Protein AF-A0AAU6WVW4-F1 (afdb_monomer_lite)

Sequence (66 aa):
MYFVEKGLLKMYSIDKNGKEHIIQFAPESWLISDRSSLYFNEKSVYYIEAVEDSEILMLPRILSIS

pLDDT: mean 86.64, std 15.36, range [45.03, 98.38]

Foldseek 3Di:
DKAWQAAKKWKWAADPVRDTDTDDMAHHRGDDDDVCCLPPVDDDRMDMDTPDDTDMDDDDRDDPDD

Secondary structure (DSSP, 8-state):
-EEEEES-EEEEEE-TTS-EEEEEEE-TT-EE--HHHHHH-PPP--EEEESSS-EEEEPP------

Radius of gyration: 13.0 Å; chains: 1; bounding box: 42×16×28 Å

Structure (mmCIF, N/CA/C/O backbone):
data_AF-A0AAU6WVW4-F1
#
_entry.id   AF-A0AAU6WVW4-F1
#
loop_
_atom_site.group_PDB
_atom_site.id
_atom_site.type_symbol
_atom_site.label_atom_id
_atom_site.label_alt_id
_atom_site.label_comp_id
_atom_site.label_asym_id
_atom_site.label_entity_id
_atom_site.label_seq_id
_atom_site.pdbx_PDB_ins_code
_atom_site.Cartn_x
_atom_site.Cartn_y
_atom_site.Cartn_z
_atom_site.occupancy
_atom_site.B_iso_or_equiv
_atom_site.auth_seq_id
_atom_site.auth_comp_id
_atom_site.auth_asym_id
_atom_site.auth_atom_id
_atom_site.pdbx_PDB_model_num
ATOM 1 N N . MET A 1 1 ? 8.490 -2.803 2.645 1.00 89.12 1 MET A N 1
ATOM 2 C CA . MET A 1 1 ? 8.345 -1.917 1.474 1.00 89.12 1 MET A CA 1
ATOM 3 C C . MET A 1 1 ? 8.117 -2.800 0.269 1.00 89.12 1 MET A C 1
ATOM 5 O O . MET A 1 1 ? 8.771 -3.834 0.177 1.00 89.12 1 MET A O 1
ATOM 9 N N . TYR A 1 2 ? 7.198 -2.414 -0.607 1.00 93.94 2 TYR A N 1
ATOM 10 C CA . TYR A 1 2 ? 6.853 -3.176 -1.801 1.00 93.94 2 TYR A CA 1
ATOM 11 C C . TYR A 1 2 ? 7.010 -2.297 -3.033 1.00 93.94 2 TYR A C 1
ATOM 13 O O . TYR A 1 2 ? 6.616 -1.132 -3.000 1.00 93.94 2 TYR A O 1
ATOM 21 N N . PHE A 1 3 ? 7.591 -2.855 -4.088 1.00 95.94 3 PHE A N 1
ATOM 22 C CA . PHE A 1 3 ? 7.581 -2.289 -5.431 1.00 95.94 3 PHE A CA 1
ATOM 23 C C . PHE A 1 3 ? 6.588 -3.074 -6.284 1.00 95.94 3 PHE A C 1
ATOM 25 O O . PHE A 1 3 ? 6.581 -4.305 -6.226 1.00 95.94 3 PHE A O 1
ATOM 32 N N . VAL A 1 4 ? 5.739 -2.370 -7.026 1.00 97.88 4 VAL A N 1
ATOM 33 C CA . VAL A 1 4 ? 4.717 -2.979 -7.882 1.00 97.88 4 VAL A CA 1
ATOM 34 C C . VAL A 1 4 ? 5.302 -3.163 -9.277 1.00 97.88 4 VAL A C 1
ATOM 36 O O . VAL A 1 4 ? 5.484 -2.187 -9.998 1.00 97.88 4 VAL A O 1
ATOM 39 N N . GLU A 1 5 ? 5.611 -4.403 -9.652 1.00 98.19 5 GLU A N 1
ATOM 40 C CA . GLU A 1 5 ? 6.064 -4.733 -11.011 1.00 98.19 5 GLU A CA 1
ATOM 41 C C . GLU A 1 5 ? 4.874 -4.731 -11.976 1.00 98.19 5 GLU A C 1
ATOM 43 O O . GLU A 1 5 ? 4.956 -4.153 -13.057 1.00 98.19 5 GLU A O 1
ATOM 48 N N . LYS A 1 6 ? 3.752 -5.333 -11.554 1.00 98.31 6 LYS A N 1
ATOM 49 C CA . LYS A 1 6 ? 2.468 -5.328 -12.269 1.00 98.31 6 LYS A CA 1
ATOM 50 C C . LYS A 1 6 ? 1.294 -5.256 -11.305 1.00 98.31 6 LYS A C 1
ATOM 52 O O . LYS A 1 6 ? 1.386 -5.781 -10.192 1.00 98.31 6 LYS A O 1
ATOM 57 N N . GLY A 1 7 ? 0.189 -4.681 -11.765 1.00 98.06 7 GLY A N 1
ATOM 58 C CA . GLY A 1 7 ? -1.058 -4.571 -11.011 1.00 98.06 7 GLY A CA 1
ATOM 59 C C . GLY A 1 7 ? -1.175 -3.286 -10.183 1.00 98.06 7 GLY A C 1
ATOM 60 O O . GLY A 1 7 ? -0.556 -2.258 -10.482 1.00 98.06 7 GLY A O 1
ATOM 61 N N . LEU A 1 8 ? -1.974 -3.350 -9.115 1.00 98.31 8 LEU A N 1
ATOM 62 C CA . LEU A 1 8 ? -2.350 -2.194 -8.304 1.00 98.31 8 LEU A CA 1
ATOM 63 C C . LEU A 1 8 ? -2.495 -2.566 -6.830 1.00 98.31 8 LEU A C 1
ATOM 65 O O . LEU A 1 8 ? -3.308 -3.414 -6.459 1.00 98.31 8 LEU A O 1
ATOM 69 N N . LEU A 1 9 ? -1.776 -1.848 -5.968 1.00 98.12 9 LEU A N 1
ATOM 70 C CA . LEU A 1 9 ? -1.952 -1.933 -4.519 1.00 98.12 9 LEU A CA 1
ATOM 71 C C . LEU A 1 9 ? -2.730 -0.729 -3.980 1.00 98.12 9 LEU A C 1
ATOM 73 O O . LEU A 1 9 ? -2.562 0.399 -4.449 1.00 98.12 9 LEU A O 1
ATOM 77 N N . LYS A 1 10 ? -3.529 -0.948 -2.931 1.00 97.38 10 LYS A N 1
ATOM 78 C CA . LYS A 1 10 ? -4.120 0.110 -2.099 1.00 97.38 10 LYS A CA 1
ATOM 79 C C . LYS A 1 10 ? -3.557 0.046 -0.685 1.00 97.38 10 LYS A C 1
ATOM 81 O O . LYS A 1 10 ? -3.424 -1.032 -0.114 1.00 97.38 10 LYS A O 1
ATOM 86 N N . MET A 1 11 ? -3.278 1.208 -0.106 1.00 96.25 11 MET A N 1
ATOM 87 C CA . MET A 1 11 ? -3.025 1.371 1.320 1.00 96.25 11 MET A CA 1
ATOM 88 C C . MET A 1 11 ? -4.183 2.117 1.966 1.00 96.25 11 MET A C 1
ATOM 90 O O . MET A 1 11 ? -4.598 3.173 1.482 1.00 96.25 11 MET A O 1
ATOM 94 N N . TYR A 1 12 ? -4.686 1.582 3.071 1.00 95.81 12 TYR A N 1
ATOM 95 C CA . TYR A 1 12 ? -5.834 2.133 3.781 1.00 95.81 12 TYR A CA 1
ATOM 96 C C . TYR A 1 12 ? -5.705 1.935 5.292 1.00 95.81 12 TYR A C 1
ATOM 98 O O . TYR A 1 12 ? -4.896 1.136 5.762 1.00 95.81 12 TYR A O 1
ATOM 106 N N . SER A 1 13 ? -6.496 2.673 6.062 1.00 94.69 13 SER A N 1
ATOM 107 C CA . SER A 1 13 ? -6.711 2.429 7.491 1.00 94.69 13 SER A CA 1
ATOM 108 C C . SER A 1 13 ? -8.176 2.090 7.758 1.00 94.69 13 SER A C 1
ATOM 110 O O . SER A 1 13 ? -9.048 2.357 6.930 1.00 94.69 13 SER A O 1
ATOM 112 N N . ILE A 1 14 ? -8.447 1.496 8.920 1.00 94.81 14 ILE A N 1
ATOM 113 C CA . ILE A 1 14 ? -9.804 1.192 9.384 1.00 94.81 14 ILE A CA 1
ATOM 114 C C . ILE A 1 14 ? -10.069 2.032 10.632 1.00 94.81 14 ILE A C 1
ATOM 116 O O . ILE A 1 14 ? -9.280 2.007 11.578 1.00 94.81 14 ILE A O 1
ATOM 120 N N . ASP A 1 15 ? -11.159 2.797 10.635 1.00 92.38 15 ASP A N 1
ATOM 121 C CA . ASP A 1 15 ? -11.551 3.569 11.813 1.00 92.38 15 ASP A CA 1
ATOM 122 C C . ASP A 1 15 ? -12.291 2.722 12.865 1.00 92.38 15 ASP A C 1
ATOM 124 O O . ASP A 1 15 ? -12.614 1.551 12.666 1.00 92.38 15 ASP A O 1
ATOM 128 N N . LYS A 1 16 ? -12.596 3.330 14.017 1.00 94.88 16 LYS A N 1
ATOM 129 C CA . LYS A 1 16 ? -13.298 2.664 15.129 1.00 94.88 16 LYS A CA 1
ATOM 130 C C . LYS A 1 16 ? -14.694 2.126 14.780 1.00 94.88 16 LYS A C 1
ATOM 132 O O . LYS A 1 16 ? -15.228 1.325 15.538 1.00 94.88 16 LYS A O 1
ATOM 137 N N . ASN A 1 17 ? -15.295 2.593 13.687 1.00 96.44 17 ASN A N 1
ATOM 138 C CA . ASN A 1 17 ? -16.603 2.151 13.210 1.00 96.44 17 ASN A CA 1
ATOM 139 C C . ASN A 1 17 ? -16.475 1.089 12.104 1.00 96.44 17 ASN A C 1
ATOM 141 O O . ASN A 1 17 ? -17.486 0.692 11.530 1.00 96.44 17 ASN A O 1
ATOM 145 N N . GLY A 1 18 ? -15.254 0.647 11.782 1.00 93.75 18 GLY A N 1
ATOM 146 C CA . GLY A 1 18 ? -14.989 -0.330 10.730 1.00 93.75 18 GLY A CA 1
ATOM 147 C C . GLY A 1 18 ? -14.952 0.262 9.321 1.00 93.75 18 GLY A C 1
ATOM 148 O O . GLY A 1 18 ? -14.940 -0.496 8.356 1.00 93.75 18 GLY A O 1
ATOM 149 N N . LYS A 1 19 ? -14.947 1.594 9.167 1.00 96.25 19 LYS A N 1
ATOM 150 C CA . LYS A 1 19 ? -14.908 2.222 7.842 1.00 96.25 19 LYS A CA 1
ATOM 151 C C . LYS A 1 19 ? -13.474 2.296 7.320 1.00 96.25 19 LYS A C 1
ATOM 153 O O . LYS A 1 19 ? -12.578 2.760 8.025 1.00 96.25 19 LYS A O 1
ATOM 158 N N . GLU A 1 20 ? -13.294 1.899 6.061 1.00 96.88 20 GLU A N 1
ATOM 159 C CA . GLU A 1 20 ? -12.031 2.052 5.339 1.00 96.88 20 GLU A CA 1
ATOM 160 C C . GLU A 1 20 ? -11.798 3.507 4.914 1.00 96.88 20 GLU A C 1
ATOM 162 O O . GLU A 1 20 ? -12.676 4.167 4.349 1.00 96.88 20 GLU A O 1
ATOM 167 N N . HIS A 1 21 ? -10.578 3.984 5.147 1.00 95.06 21 HIS A N 1
ATOM 168 C CA . HIS A 1 21 ? -10.080 5.266 4.660 1.00 95.06 21 HIS A CA 1
ATOM 169 C C . HIS A 1 21 ? -8.863 5.014 3.779 1.00 95.06 21 HIS A C 1
ATOM 171 O O . HIS A 1 21 ? -7.802 4.619 4.264 1.00 95.06 21 HIS A O 1
ATOM 177 N N . ILE A 1 22 ? -9.025 5.221 2.473 1.00 96.31 22 ILE A N 1
ATOM 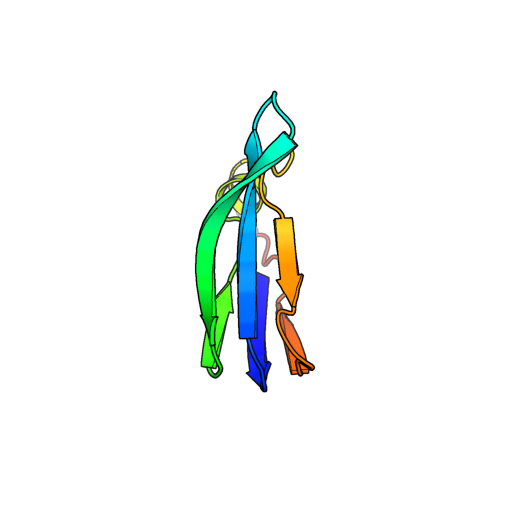178 C CA . ILE A 1 22 ? -7.948 5.036 1.498 1.00 96.31 22 ILE A CA 1
ATOM 179 C C . ILE A 1 22 ? -6.925 6.158 1.671 1.00 96.31 22 ILE A C 1
ATOM 181 O O . ILE A 1 22 ? -7.276 7.337 1.671 1.00 96.31 22 ILE A O 1
ATOM 185 N N . ILE A 1 23 ? -5.656 5.779 1.788 1.00 94.69 23 ILE A N 1
ATOM 186 C CA . ILE A 1 23 ? -4.531 6.702 1.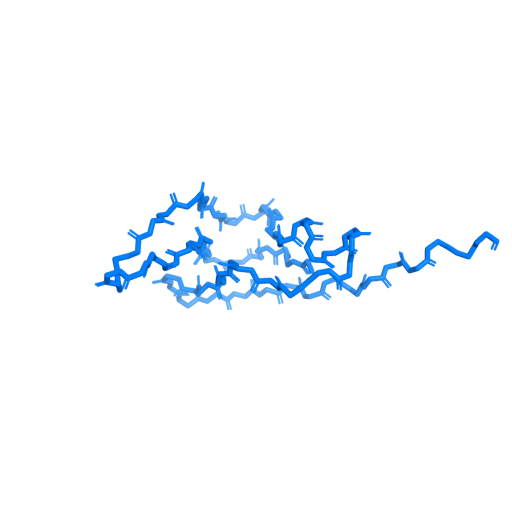951 1.00 94.69 23 ILE A CA 1
ATOM 187 C C . ILE A 1 23 ? -3.779 6.873 0.634 1.00 94.69 23 ILE A C 1
ATOM 189 O O . ILE A 1 23 ? -3.416 7.987 0.265 1.00 94.69 23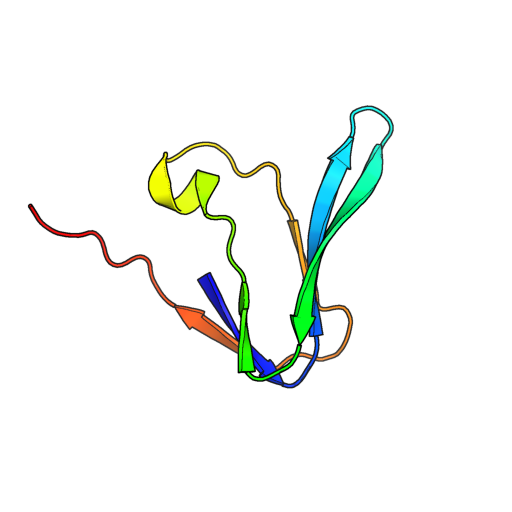 ILE A O 1
ATOM 193 N N .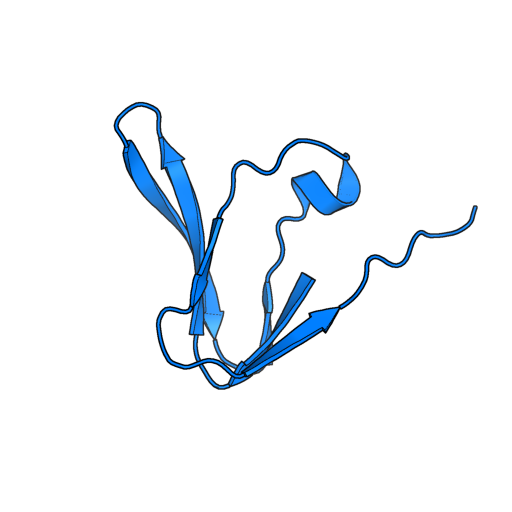 GLN A 1 24 ? -3.528 5.771 -0.074 1.00 95.44 24 GLN A N 1
ATOM 194 C CA . GLN A 1 24 ? -2.739 5.778 -1.301 1.00 95.44 24 GLN A CA 1
ATOM 195 C C . GLN A 1 24 ? -3.099 4.590 -2.193 1.00 95.44 24 GLN A C 1
ATOM 197 O O . GLN A 1 24 ? -3.307 3.484 -1.703 1.00 95.44 24 GLN A O 1
ATOM 202 N N . PHE A 1 25 ? -3.076 4.809 -3.504 1.00 97.25 25 PHE A N 1
ATOM 203 C CA . PHE A 1 25 ? -2.936 3.750 -4.500 1.00 97.25 25 PHE A CA 1
ATOM 204 C C . PHE A 1 25 ? -1.504 3.739 -5.048 1.00 97.25 25 PHE A C 1
ATOM 206 O O . PHE A 1 25 ? -0.888 4.799 -5.190 1.00 97.25 25 PHE A O 1
ATOM 213 N N . ALA A 1 26 ? -0.975 2.556 -5.343 1.00 97.88 26 ALA A N 1
ATOM 214 C CA . ALA A 1 26 ? 0.328 2.364 -5.967 1.00 97.88 26 ALA A CA 1
ATOM 215 C C . ALA A 1 26 ? 0.168 1.479 -7.213 1.00 97.88 26 ALA A C 1
ATOM 217 O O . ALA A 1 26 ? 0.035 0.261 -7.062 1.00 97.88 26 ALA A O 1
ATOM 218 N N . PRO A 1 27 ? 0.116 2.081 -8.414 1.00 98.06 27 PRO A N 1
ATOM 219 C CA . PRO A 1 27 ? 0.126 1.340 -9.670 1.00 98.06 27 PRO A CA 1
ATOM 220 C C . PRO A 1 27 ? 1.529 0.791 -9.970 1.00 98.06 27 PRO A C 1
ATOM 222 O O . PRO A 1 27 ? 2.467 0.961 -9.190 1.00 98.06 27 PRO A O 1
ATOM 225 N N . GLU A 1 28 ? 1.676 0.161 -11.128 1.00 98.31 28 GLU A N 1
ATOM 226 C CA . GLU A 1 28 ? 2.950 -0.327 -11.654 1.00 98.31 28 GLU A CA 1
ATOM 227 C C . GLU A 1 28 ? 4.073 0.720 -11.572 1.00 98.31 28 GLU A C 1
ATOM 229 O O . GLU A 1 28 ? 3.872 1.926 -11.746 1.00 98.31 28 GLU A O 1
ATOM 234 N N . SER A 1 29 ? 5.290 0.243 -11.318 1.00 97.31 29 SER A N 1
ATOM 235 C CA . SER A 1 29 ? 6.499 1.044 -11.108 1.00 97.31 29 SER A CA 1
ATOM 236 C C . SER A 1 29 ? 6.480 1.977 -9.888 1.00 97.31 29 SER A C 1
ATOM 238 O O . SER A 1 29 ? 7.343 2.851 -9.770 1.00 97.31 29 SER A O 1
ATOM 240 N N . TRP A 1 30 ? 5.530 1.817 -8.959 1.00 97.19 30 TRP A N 1
ATOM 241 C CA . TRP A 1 30 ? 5.498 2.582 -7.710 1.00 97.19 30 TRP A CA 1
ATOM 242 C C . TRP A 1 30 ? 5.959 1.766 -6.505 1.00 97.19 30 TRP A C 1
ATOM 244 O O . TRP A 1 30 ? 5.821 0.545 -6.433 1.00 97.19 30 TRP A O 1
ATOM 254 N N . LEU A 1 31 ? 6.476 2.490 -5.511 1.00 94.31 31 LEU A N 1
ATOM 255 C CA . LEU A 1 31 ? 6.745 1.966 -4.179 1.00 94.31 31 LEU A CA 1
ATOM 256 C C . LEU A 1 31 ? 5.578 2.270 -3.239 1.00 94.31 31 LEU A C 1
ATOM 258 O O . LEU A 1 31 ? 5.064 3.390 -3.210 1.00 94.31 31 LEU A O 1
ATOM 262 N N . ILE A 1 32 ? 5.243 1.305 -2.385 1.00 93.38 32 ILE A N 1
ATOM 263 C CA . ILE A 1 32 ? 4.314 1.487 -1.273 1.00 93.38 32 ILE A CA 1
ATOM 264 C C . ILE A 1 32 ? 4.888 0.896 0.010 1.00 93.38 32 ILE A C 1
ATOM 266 O O . ILE A 1 32 ? 5.525 -0.163 0.030 1.00 93.38 32 ILE A O 1
ATOM 270 N N . SER A 1 33 ? 4.713 1.619 1.111 1.00 88.94 33 SER A N 1
ATOM 271 C CA . SER A 1 33 ? 5.137 1.142 2.417 1.00 88.94 33 SER A CA 1
ATOM 272 C C . SER A 1 33 ? 4.502 1.947 3.532 1.00 88.94 33 SER A C 1
ATOM 274 O O . SER A 1 33 ? 4.405 3.170 3.436 1.00 88.94 33 SER A O 1
ATOM 276 N N . ASP A 1 34 ? 4.217 1.276 4.642 1.00 81.19 34 ASP A N 1
ATOM 277 C CA . ASP A 1 34 ? 3.964 1.958 5.901 1.00 81.19 34 ASP A CA 1
ATOM 278 C C . ASP A 1 34 ? 5.282 2.499 6.472 1.00 81.19 34 ASP A C 1
ATOM 280 O O . ASP A 1 34 ? 6.074 1.777 7.076 1.00 81.19 34 ASP A O 1
ATOM 284 N N . ARG A 1 35 ? 5.549 3.782 6.229 1.00 68.44 35 ARG A N 1
ATOM 285 C CA . ARG A 1 35 ? 6.777 4.440 6.686 1.00 68.44 35 ARG A CA 1
ATOM 286 C C . ARG A 1 35 ? 6.820 4.554 8.211 1.00 68.44 35 ARG A C 1
ATOM 288 O O . ARG A 1 35 ? 7.900 4.446 8.780 1.00 68.44 35 ARG A O 1
ATOM 295 N N . SER A 1 36 ? 5.681 4.719 8.879 1.00 63.47 36 SER A N 1
ATOM 296 C CA . SER A 1 36 ? 5.645 4.941 10.326 1.00 63.47 36 SER A CA 1
ATOM 297 C C . SER A 1 36 ? 6.088 3.694 11.094 1.00 63.47 36 SER A C 1
ATOM 299 O O . SER A 1 36 ? 6.998 3.777 11.918 1.00 63.47 36 SER A O 1
ATOM 301 N N . SER A 1 37 ? 5.566 2.511 10.751 1.00 61.44 37 SER A N 1
ATOM 302 C CA . SER A 1 37 ? 6.067 1.257 11.346 1.00 61.44 37 SER A CA 1
ATOM 303 C C . SER A 1 37 ? 7.485 0.903 10.889 1.00 61.44 37 SER A C 1
ATOM 305 O O . SER A 1 37 ? 8.261 0.293 11.636 1.00 61.44 37 SER A O 1
ATOM 307 N N . LEU A 1 38 ? 7.871 1.308 9.673 1.00 58.50 38 LEU A N 1
ATOM 308 C CA . LEU A 1 38 ? 9.235 1.106 9.200 1.00 58.50 38 LEU A CA 1
ATOM 309 C C . LEU A 1 38 ? 10.267 1.916 9.992 1.00 58.50 38 LEU A C 1
ATOM 311 O O . LEU A 1 38 ? 11.313 1.359 10.312 1.00 58.50 38 LEU A O 1
ATOM 315 N N . TYR A 1 39 ? 10.004 3.177 10.331 1.00 60.50 39 TYR A N 1
ATOM 316 C CA . TYR A 1 39 ? 11.000 4.035 10.987 1.00 60.50 39 TYR A CA 1
ATOM 317 C C . TYR A 1 39 ? 10.898 4.053 12.515 1.00 60.50 39 TYR A C 1
ATOM 319 O O . TYR A 1 39 ? 11.928 4.150 13.176 1.00 60.50 39 TYR A O 1
ATOM 327 N N . PHE A 1 40 ? 9.697 3.911 13.084 1.00 62.94 40 PHE A N 1
ATOM 328 C CA . PHE A 1 40 ? 9.472 4.115 14.523 1.00 62.94 40 PHE A CA 1
ATOM 329 C C . PHE A 1 40 ? 9.199 2.825 15.310 1.00 62.94 40 PHE A C 1
ATOM 331 O O . PHE A 1 40 ? 8.986 2.875 16.515 1.00 62.94 40 PHE A O 1
ATOM 338 N N . ASN A 1 41 ? 9.240 1.658 14.651 1.00 62.94 41 ASN A N 1
ATOM 339 C CA . ASN A 1 41 ? 8.946 0.345 15.251 1.00 62.94 41 ASN A CA 1
ATOM 340 C C . ASN A 1 41 ? 7.568 0.274 15.943 1.00 62.94 41 ASN A C 1
ATOM 342 O O . ASN A 1 41 ? 7.339 -0.541 16.837 1.00 62.94 41 ASN A O 1
ATOM 346 N N . GLU A 1 42 ? 6.647 1.139 15.527 1.00 66.94 42 GLU A N 1
ATOM 347 C CA . GLU A 1 42 ? 5.277 1.162 16.013 1.00 66.94 42 GLU A CA 1
ATOM 348 C C . GLU A 1 42 ? 4.431 0.130 15.270 1.00 66.94 42 GLU A C 1
ATOM 350 O O . GLU A 1 42 ? 4.699 -0.228 14.117 1.00 66.94 42 GLU A O 1
ATOM 355 N N . LYS A 1 43 ? 3.378 -0.356 15.934 1.00 69.00 43 LYS A N 1
ATOM 356 C CA . LYS A 1 43 ? 2.409 -1.242 15.293 1.00 69.00 43 LYS A CA 1
ATOM 357 C C . LYS A 1 43 ? 1.775 -0.498 14.119 1.00 69.00 43 LYS A C 1
ATOM 359 O O . LYS A 1 43 ? 1.205 0.574 14.305 1.00 69.00 43 LYS A O 1
ATOM 364 N N . SER A 1 44 ? 1.850 -1.094 12.932 1.00 75.38 44 SER A N 1
ATOM 365 C CA . SER A 1 44 ? 1.196 -0.538 11.753 1.00 75.38 44 SER A CA 1
ATOM 366 C C . SER A 1 44 ? -0.306 -0.391 11.988 1.00 75.38 44 SER A C 1
ATOM 368 O O . SER A 1 44 ? -0.966 -1.326 12.448 1.00 75.38 44 SER A O 1
ATOM 370 N N . VAL A 1 45 ? -0.834 0.785 11.657 1.00 83.62 45 VAL A N 1
ATOM 371 C CA . VAL A 1 45 ? -2.278 1.067 11.600 1.00 83.62 45 VAL A CA 1
ATOM 372 C C . VAL A 1 45 ? -2.805 1.056 10.162 1.00 83.62 45 VAL A C 1
ATOM 374 O O . VAL A 1 45 ? -3.974 1.365 9.928 1.00 83.62 45 VAL A O 1
ATOM 377 N N . TYR A 1 46 ? -1.938 0.724 9.202 1.00 90.81 46 TYR A N 1
ATOM 378 C CA . TYR A 1 46 ? -2.247 0.700 7.782 1.00 90.81 46 TYR A CA 1
ATOM 379 C C . TYR A 1 46 ? -2.228 -0.730 7.250 1.00 90.81 46 TYR A C 1
ATOM 381 O O . TYR A 1 46 ? -1.422 -1.568 7.649 1.00 90.81 46 TYR A O 1
ATOM 389 N N . TYR A 1 47 ? -3.110 -0.981 6.300 1.00 93.06 47 TYR A N 1
ATOM 390 C CA . TYR A 1 47 ? -3.227 -2.224 5.559 1.00 93.06 47 TYR A CA 1
ATOM 391 C C . TYR A 1 47 ? -2.788 -1.961 4.124 1.00 93.06 47 TYR A C 1
ATOM 393 O O . TYR A 1 47 ? -3.049 -0.879 3.599 1.00 93.06 47 TYR A O 1
ATOM 401 N N . ILE A 1 48 ? -2.119 -2.930 3.501 1.00 94.94 48 ILE A N 1
ATOM 402 C CA . ILE A 1 48 ? -1.776 -2.903 2.076 1.00 94.94 48 ILE A CA 1
ATOM 403 C C . ILE A 1 48 ? -2.423 -4.129 1.440 1.00 94.94 48 ILE A C 1
ATOM 405 O O . ILE A 1 48 ? -2.162 -5.249 1.873 1.00 94.94 48 ILE A O 1
ATOM 409 N N . GLU A 1 49 ? -3.266 -3.908 0.438 1.00 96.38 49 GLU A N 1
ATOM 410 C CA . GLU A 1 49 ? -4.039 -4.948 -0.244 1.00 96.38 49 GLU A CA 1
ATOM 411 C C . GLU A 1 49 ? -3.885 -4.809 -1.762 1.00 96.38 49 GLU A C 1
ATOM 413 O O . GLU A 1 49 ? -3.811 -3.694 -2.284 1.00 96.38 49 GLU A O 1
ATOM 418 N N . ALA A 1 50 ? -3.834 -5.942 -2.463 1.00 97.44 50 ALA A N 1
ATOM 419 C CA . ALA A 1 50 ? -3.886 -5.977 -3.918 1.00 97.44 50 ALA A CA 1
ATOM 420 C C . ALA A 1 50 ? -5.325 -5.746 -4.397 1.00 97.44 50 ALA A C 1
ATOM 422 O O . ALA A 1 50 ? -6.249 -6.423 -3.953 1.00 97.44 50 ALA A O 1
ATOM 423 N N . VAL A 1 51 ? -5.512 -4.772 -5.284 1.00 97.88 51 VAL A N 1
ATOM 424 C CA . VAL A 1 51 ? -6.818 -4.436 -5.879 1.00 97.88 51 VAL A CA 1
ATOM 425 C C . VAL A 1 51 ? -7.107 -5.320 -7.096 1.00 97.88 51 VAL A C 1
ATOM 427 O O . VAL A 1 51 ? -8.263 -5.565 -7.428 1.00 97.88 51 VAL A O 1
ATOM 430 N N . GLU A 1 52 ? -6.050 -5.824 -7.727 1.00 97.06 52 GLU A N 1
ATOM 431 C CA . GLU A 1 52 ? -6.066 -6.767 -8.844 1.00 97.06 52 GLU A CA 1
ATOM 432 C C . GLU A 1 52 ? -4.873 -7.731 -8.738 1.00 97.06 52 GLU A C 1
ATOM 434 O O . GLU A 1 52 ? -4.000 -7.543 -7.882 1.00 97.06 52 GLU A O 1
ATOM 439 N N . ASP A 1 53 ? -4.816 -8.755 -9.597 1.00 98.25 53 ASP A N 1
ATOM 440 C CA . ASP A 1 53 ? -3.674 -9.675 -9.666 1.00 98.25 53 ASP A CA 1
ATOM 441 C C . ASP A 1 53 ? -2.370 -8.881 -9.827 1.00 98.25 53 ASP A C 1
ATOM 443 O O . ASP A 1 53 ? -2.210 -8.101 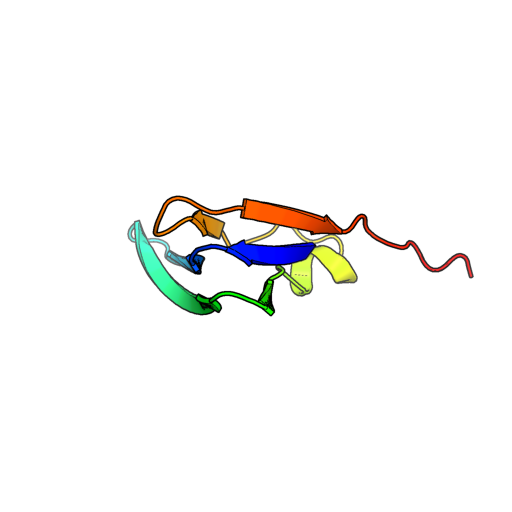-10.765 1.00 98.25 53 ASP A O 1
ATOM 447 N N . SER A 1 54 ? -1.450 -9.049 -8.875 1.00 98.00 54 SER A N 1
ATOM 448 C CA . SER A 1 54 ? -0.268 -8.193 -8.758 1.00 98.00 54 SER A CA 1
ATOM 449 C C . SER A 1 54 ? 1.016 -9.008 -8.646 1.00 98.00 54 SER A C 1
ATOM 451 O O . SER A 1 54 ? 1.094 -9.977 -7.889 1.00 98.00 54 SER A O 1
ATOM 453 N N . GLU A 1 55 ? 2.053 -8.558 -9.350 1.00 98.38 55 GLU A N 1
ATOM 454 C CA . GLU A 1 55 ? 3.429 -9.023 -9.179 1.00 98.38 55 GLU A CA 1
ATOM 455 C C . GLU A 1 55 ? 4.188 -7.966 -8.369 1.00 98.38 55 GLU A C 1
ATOM 457 O O . GLU A 1 55 ? 4.245 -6.796 -8.756 1.00 98.38 55 GLU A O 1
ATOM 462 N N . ILE A 1 56 ? 4.749 -8.356 -7.220 1.00 96.81 56 ILE A N 1
ATOM 463 C CA . ILE A 1 56 ? 5.389 -7.415 -6.294 1.00 96.81 56 ILE A CA 1
ATOM 464 C C . ILE A 1 56 ? 6.772 -7.889 -5.862 1.00 96.81 56 ILE A C 1
ATOM 466 O O . ILE A 1 56 ? 6.983 -9.065 -5.559 1.00 96.81 56 ILE A O 1
ATOM 470 N N . LEU A 1 57 ? 7.702 -6.943 -5.745 1.00 95.81 57 LEU A N 1
ATOM 471 C CA . LEU A 1 57 ? 8.995 -7.168 -5.112 1.00 95.81 57 LEU A CA 1
ATOM 472 C C . LEU A 1 57 ? 8.953 -6.662 -3.668 1.00 95.81 57 LEU A C 1
ATOM 474 O O . LEU A 1 57 ? 8.741 -5.475 -3.407 1.00 95.81 57 LEU A O 1
ATOM 478 N N . MET A 1 58 ? 9.192 -7.561 -2.712 1.00 91.19 58 MET A N 1
ATOM 479 C CA . MET A 1 58 ? 9.373 -7.186 -1.312 1.00 91.19 58 MET A CA 1
ATOM 480 C C . MET A 1 58 ? 10.820 -6.756 -1.072 1.00 91.19 58 MET A C 1
ATOM 482 O O . MET A 1 58 ? 11.747 -7.558 -1.169 1.00 91.19 58 MET A O 1
ATOM 486 N N . LEU A 1 59 ? 11.003 -5.492 -0.702 1.00 86.88 59 LEU A N 1
ATOM 487 C CA . LEU A 1 59 ? 12.308 -4.947 -0.350 1.00 86.88 59 LEU A CA 1
ATOM 488 C C . LEU A 1 59 ? 12.531 -5.096 1.167 1.00 86.88 59 LEU A C 1
ATOM 490 O O . LEU A 1 59 ? 11.740 -4.544 1.951 1.00 86.88 59 LEU A O 1
ATOM 494 N N . PRO A 1 60 ? 13.570 -5.840 1.605 1.00 78.00 60 PRO A N 1
ATOM 495 C CA . PRO A 1 60 ? 13.872 -6.011 3.019 1.00 78.00 60 PRO A CA 1
ATOM 496 C C . PRO A 1 60 ? 14.288 -4.683 3.656 1.00 78.00 60 PRO A C 1
ATOM 498 O O . PRO A 1 60 ? 14.843 -3.793 3.010 1.00 78.00 60 PRO A O 1
ATOM 501 N N . ARG A 1 61 ? 14.025 -4.552 4.959 1.00 70.25 61 ARG A N 1
ATOM 502 C CA . ARG A 1 61 ? 14.482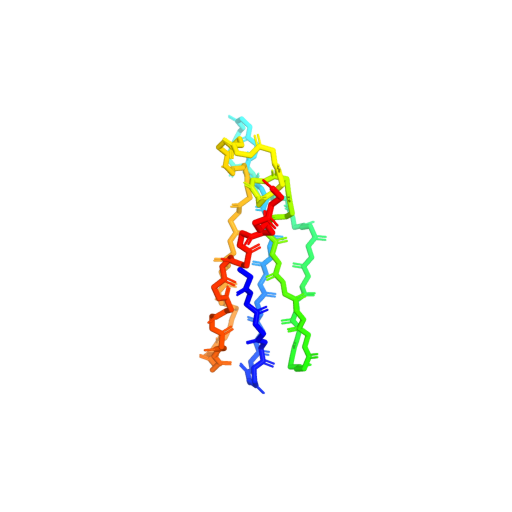 -3.410 5.756 1.00 70.25 61 ARG A CA 1
ATOM 503 C C . ARG A 1 61 ? 16.012 -3.399 5.754 1.00 70.25 61 ARG A C 1
ATOM 505 O O . ARG A 1 61 ? 16.625 -4.283 6.345 1.00 70.25 61 ARG A O 1
ATOM 512 N N . ILE A 1 62 ? 16.622 -2.386 5.147 1.00 63.41 62 ILE A N 1
ATOM 513 C CA . ILE A 1 62 ? 18.041 -2.106 5.370 1.00 63.41 62 ILE A CA 1
ATOM 514 C C . ILE A 1 62 ? 18.126 -1.443 6.745 1.00 63.41 62 ILE A C 1
ATOM 516 O O . ILE A 1 62 ? 17.760 -0.281 6.905 1.00 63.41 62 ILE A O 1
ATOM 520 N N . LEU A 1 63 ? 18.537 -2.204 7.759 1.00 55.62 63 LEU A N 1
ATOM 521 C CA . LEU A 1 63 ? 18.991 -1.618 9.015 1.00 55.62 63 LEU A CA 1
ATOM 522 C C . LEU A 1 63 ? 20.292 -0.884 8.694 1.00 55.62 63 LEU A C 1
ATOM 524 O O . LEU A 1 63 ? 21.292 -1.512 8.353 1.00 55.62 63 LEU A O 1
ATOM 528 N N . SER A 1 64 ? 20.272 0.444 8.749 1.00 50.38 64 SER A N 1
ATOM 529 C CA . SER A 1 64 ? 21.499 1.230 8.783 1.00 50.38 64 SER A CA 1
ATOM 530 C C . SER A 1 64 ? 22.264 0.822 10.039 1.00 50.38 64 SER A C 1
ATOM 532 O O . SER A 1 64 ? 21.846 1.145 11.149 1.00 50.38 64 SER A O 1
ATOM 534 N N . ILE A 1 65 ? 23.336 0.053 9.856 1.00 46.91 65 ILE A N 1
ATOM 535 C CA . ILE A 1 65 ? 24.321 -0.212 10.900 1.00 46.91 65 ILE A CA 1
ATOM 536 C C . ILE A 1 65 ? 25.011 1.133 11.151 1.00 46.91 65 ILE A C 1
ATOM 538 O O . ILE A 1 65 ? 25.758 1.601 10.291 1.00 46.91 65 ILE A O 1
ATOM 542 N N . SER A 1 66 ? 24.692 1.781 12.272 1.00 45.03 66 SER A N 1
ATOM 543 C CA . SER A 1 66 ? 25.529 2.830 12.865 1.00 45.03 66 SER A CA 1
ATOM 544 C C . SER A 1 66 ? 26.246 2.258 14.071 1.00 45.03 66 SER A C 1
ATOM 546 O O . SER A 1 66 ? 25.519 1.671 14.908 1.00 45.03 66 SER A O 1
#

InterPro domains:
  IPR000595 Cyclic nucleotide-binding domain [PF00027] (1-61)
  IPR014710 RmlC-like jelly roll fold [G3DSA:2.60.120.10] (1-62)
  IPR018490 Cyclic nucleotide-binding domain superfamily [SSF51206] (1-61)

Organism: NCBI:txid1854762